Protein AF-A0A454CU66-F1 (afdb_monomer_lite)

Secondary structure (DSSP, 8-state):
--SSSHHHHTTSHHHHHHHHHHHHTT-GGGTTHHHHHHHHHHHHHHHHHHHHHHHHHHHHHHHHHHHHHHH-

Radius of gyration: 17.83 Å; chains: 1; bounding box: 34×31×47 Å

pLDDT: mean 90.19, std 9.22, range [52.69, 98.19]

InterPro domains:
  IPR007431 Acyl carrier protein phosphodiesterase [PF04336] (1-57)

Sequence (72 aa):
MWSGGWLQSYQYLENIEFALHRMSQRTPRMADLTTTFEVLDNEYEQLEGKFAALYRDVLSQSAEYHQQLINS

Organism: Vibrio harveyi (NCBI:txid669)

Foldseek 3Di:
DPPPCLVVLVVDLVSLLVVLVVQLVPDVVSVCSNVVSVVCVVCVVVVVVCCVVVVVVVVVVVVVVVVVVVVD

Structure (mmCIF, N/CA/C/O backbone):
data_AF-A0A454CU66-F1
#
_entry.id   AF-A0A454CU66-F1
#
loop_
_atom_site.group_PDB
_atom_site.id
_atom_site.type_symbol
_atom_site.label_atom_id
_atom_site.label_alt_id
_atom_site.label_comp_id
_atom_site.label_asym_id
_atom_site.label_entity_id
_atom_site.label_seq_id
_atom_site.pdbx_PDB_ins_code
_atom_site.Cartn_x
_atom_site.Cartn_y
_atom_site.Cartn_z
_atom_site.occupancy
_atom_site.B_iso_or_equiv
_atom_site.auth_seq_id
_atom_site.auth_comp_id
_atom_site.auth_asym_id
_atom_site.auth_atom_id
_atom_site.pdbx_PDB_model_num
ATOM 1 N N . MET A 1 1 ? 6.595 20.666 -8.342 1.00 52.69 1 MET A N 1
ATOM 2 C CA . MET A 1 1 ? 6.430 19.256 -8.780 1.00 52.69 1 MET A CA 1
ATOM 3 C C . MET A 1 1 ? 5.427 18.469 -7.925 1.00 52.69 1 MET A C 1
ATOM 5 O O . MET A 1 1 ? 4.980 17.436 -8.3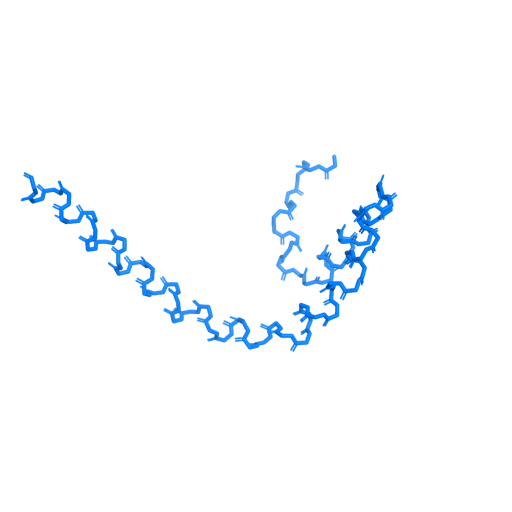90 1.00 52.69 1 MET A O 1
ATOM 9 N N . TRP A 1 2 ? 5.040 18.961 -6.734 1.00 60.78 2 TRP A N 1
ATOM 10 C CA . TRP A 1 2 ? 4.075 18.318 -5.815 1.00 60.78 2 TRP A CA 1
ATOM 11 C C . TRP A 1 2 ? 2.955 19.280 -5.379 1.00 60.78 2 TRP A C 1
ATOM 13 O O . TRP A 1 2 ? 2.427 19.203 -4.275 1.00 60.78 2 TRP A O 1
ATOM 23 N N . SER A 1 3 ? 2.626 20.243 -6.234 1.00 57.34 3 SER A N 1
ATOM 24 C CA . SER A 1 3 ? 1.566 21.225 -6.016 1.00 57.34 3 SER A CA 1
ATOM 25 C C . SER A 1 3 ? 0.431 20.899 -6.984 1.00 57.34 3 SER A C 1
ATOM 27 O O . SER A 1 3 ? 0.540 21.209 -8.168 1.00 57.34 3 SER A O 1
ATOM 29 N N . GLY A 1 4 ? -0.607 20.227 -6.480 1.00 65.25 4 GLY A N 1
ATOM 30 C CA . GLY A 1 4 ? -1.800 19.850 -7.242 1.00 65.25 4 GLY A CA 1
ATOM 31 C C . GLY A 1 4 ? -2.014 18.340 -7.312 1.00 65.25 4 GLY A C 1
ATOM 32 O O . GLY A 1 4 ? -1.436 17.670 -8.157 1.00 65.25 4 GLY A O 1
ATOM 33 N N . GLY A 1 5 ? -2.852 17.807 -6.422 1.00 74.62 5 GLY A N 1
ATOM 34 C CA . GLY A 1 5 ? -3.493 16.506 -6.632 1.00 74.62 5 GLY A CA 1
ATOM 35 C C . GLY A 1 5 ? -2.585 15.272 -6.678 1.00 74.62 5 GLY A C 1
ATOM 36 O O . GLY A 1 5 ? -3.020 14.238 -7.171 1.00 74.62 5 GLY A O 1
ATOM 37 N N . TRP A 1 6 ? -1.328 15.353 -6.226 1.00 78.62 6 TRP A N 1
ATOM 38 C CA . TRP A 1 6 ? -0.365 14.254 -6.394 1.00 78.62 6 TRP A CA 1
ATOM 39 C C . TRP A 1 6 ? -0.858 12.951 -5.752 1.00 78.62 6 TRP A C 1
ATOM 41 O O . TRP A 1 6 ? -0.706 11.884 -6.337 1.00 78.62 6 TRP A O 1
ATOM 51 N N . LEU A 1 7 ? -1.518 13.041 -4.594 1.00 81.56 7 LEU A N 1
ATOM 52 C CA . LEU A 1 7 ? -2.085 11.876 -3.924 1.00 81.56 7 LEU A CA 1
ATOM 53 C C . LEU A 1 7 ? -3.266 11.298 -4.714 1.00 81.56 7 LEU A C 1
ATOM 55 O O . LEU A 1 7 ? -3.351 10.093 -4.898 1.00 81.56 7 LEU A O 1
ATOM 59 N N . GLN A 1 8 ? -4.136 12.161 -5.238 1.00 87.00 8 GLN A N 1
ATOM 60 C CA . GLN A 1 8 ? -5.263 11.771 -6.084 1.00 87.00 8 GLN A CA 1
ATOM 61 C C . GLN A 1 8 ? -4.790 11.131 -7.388 1.00 87.00 8 GLN A C 1
ATOM 63 O O . GLN A 1 8 ? -5.443 10.230 -7.892 1.00 87.00 8 GLN A O 1
ATOM 68 N N . SER A 1 9 ? -3.647 11.557 -7.931 1.00 86.62 9 SER A N 1
ATOM 69 C CA . SER A 1 9 ? -3.092 10.959 -9.146 1.00 86.62 9 SER A CA 1
ATOM 70 C C . SER A 1 9 ? -2.755 9.476 -8.956 1.00 86.62 9 SER A C 1
ATOM 72 O O . SER A 1 9 ? -2.945 8.695 -9.883 1.00 86.62 9 SER A O 1
ATOM 74 N N . TYR A 1 10 ? -2.379 9.059 -7.743 1.00 87.31 10 TYR A N 1
ATOM 75 C CA . TYR A 1 10 ? -2.122 7.655 -7.410 1.00 87.31 10 TYR A CA 1
ATOM 76 C C . TYR A 1 10 ? -3.379 6.789 -7.279 1.00 87.31 10 TYR A C 1
ATOM 78 O O . TYR A 1 10 ? -3.252 5.598 -7.022 1.00 87.31 10 TYR A O 1
ATOM 86 N N . GLN A 1 11 ? -4.580 7.340 -7.504 1.00 86.75 11 GLN A N 1
ATOM 87 C CA . GLN A 1 11 ? -5.760 6.503 -7.749 1.00 86.75 11 GLN A CA 1
ATOM 88 C C . GLN A 1 11 ? -5.610 5.660 -9.028 1.00 86.75 11 GLN A C 1
ATOM 90 O O . GLN A 1 11 ? -6.282 4.647 -9.169 1.00 86.75 11 GLN A O 1
ATOM 95 N N . TYR A 1 12 ? -4.747 6.092 -9.954 1.00 89.94 12 TYR A N 1
ATOM 96 C CA . TYR A 1 12 ? -4.398 5.359 -11.166 1.00 89.94 12 TYR A CA 1
ATOM 97 C C . TYR A 1 12 ? -3.029 4.710 -10.972 1.00 89.94 12 TYR A C 1
ATOM 99 O O . TYR A 1 12 ? -2.043 5.407 -10.700 1.00 89.94 12 TYR A O 1
ATOM 107 N N . LEU A 1 13 ? -2.976 3.385 -11.090 1.00 88.31 13 LEU A N 1
ATOM 108 C CA . LEU A 1 13 ? -1.787 2.585 -10.802 1.00 88.31 13 LEU A CA 1
ATOM 109 C C . LEU A 1 13 ? -0.623 2.942 -11.743 1.00 88.31 13 LEU A C 1
ATOM 111 O O . LEU A 1 13 ? 0.524 3.022 -11.311 1.00 88.31 13 LEU A O 1
ATOM 115 N N . GLU A 1 14 ? -0.913 3.326 -12.983 1.00 90.00 14 GLU A N 1
ATOM 116 C CA . GLU A 1 14 ? 0.063 3.775 -13.982 1.00 90.00 14 GLU A CA 1
ATOM 117 C C . GLU A 1 14 ? 0.833 5.025 -13.516 1.00 90.00 14 GLU A C 1
ATOM 119 O O . GLU A 1 14 ? 2.019 5.200 -13.797 1.00 90.00 14 GLU A O 1
ATOM 124 N N . ASN A 1 15 ? 0.204 5.902 -12.724 1.00 91.62 15 ASN A N 1
ATOM 125 C CA . ASN A 1 15 ? 0.899 7.064 -12.162 1.00 91.62 15 ASN A CA 1
ATOM 126 C C . ASN A 1 15 ? 1.954 6.668 -11.118 1.00 91.62 15 ASN A C 1
ATOM 128 O O . ASN A 1 15 ? 2.917 7.417 -10.910 1.00 91.62 15 ASN A O 1
ATOM 132 N N . ILE A 1 16 ? 1.806 5.497 -10.491 1.00 90.75 16 ILE A N 1
ATOM 133 C CA . ILE A 1 16 ? 2.813 4.915 -9.599 1.00 90.75 16 ILE A CA 1
ATOM 134 C C . ILE A 1 16 ? 4.005 4.413 -10.424 1.00 90.75 16 ILE A C 1
ATOM 136 O O . ILE A 1 16 ? 5.142 4.716 -10.060 1.00 90.75 16 ILE A O 1
ATOM 140 N N . GLU A 1 17 ? 3.778 3.775 -11.577 1.00 92.44 17 GLU A N 1
ATOM 141 C CA . GLU A 1 17 ? 4.839 3.383 -12.524 1.00 92.44 17 GLU A CA 1
ATOM 142 C C . GLU A 1 17 ? 5.696 4.590 -12.942 1.00 92.44 17 GLU A C 1
ATOM 144 O O . GLU A 1 17 ? 6.923 4.598 -12.793 1.00 92.44 17 GLU A O 1
ATOM 149 N N . PHE A 1 18 ? 5.049 5.680 -13.371 1.00 91.06 18 PHE A N 1
ATOM 150 C CA . PHE A 1 18 ? 5.738 6.916 -13.756 1.00 91.06 18 PHE A CA 1
ATOM 151 C C . PHE A 1 18 ? 6.527 7.553 -12.605 1.00 91.06 18 PHE A C 1
ATOM 153 O O . PHE A 1 18 ? 7.546 8.225 -12.828 1.00 91.06 18 PHE A O 1
ATOM 160 N N . ALA A 1 19 ? 6.050 7.420 -11.367 1.00 91.06 19 ALA A N 1
ATOM 161 C CA . ALA A 1 19 ? 6.770 7.900 -10.195 1.00 91.06 19 ALA A CA 1
ATOM 162 C C . ALA A 1 19 ? 8.002 7.030 -9.913 1.00 91.06 19 ALA A C 1
ATOM 164 O O . ALA A 1 19 ? 9.097 7.579 -9.762 1.00 91.06 19 ALA A O 1
ATOM 165 N N . LEU A 1 20 ? 7.848 5.704 -9.927 1.00 92.50 20 LEU A N 1
ATOM 166 C CA . LEU A 1 20 ? 8.923 4.737 -9.702 1.00 92.50 20 LEU A CA 1
ATOM 167 C C . LEU A 1 20 ? 10.035 4.865 -10.750 1.00 92.50 20 LEU A C 1
ATOM 169 O O . LEU A 1 20 ? 11.204 4.980 -10.378 1.00 92.50 20 LEU A O 1
ATOM 173 N N . HIS A 1 21 ? 9.693 4.981 -12.037 1.00 91.94 21 HIS A N 1
ATOM 174 C CA . HIS A 1 21 ? 10.674 5.220 -13.101 1.00 91.94 21 HIS A CA 1
ATOM 175 C C . HIS A 1 21 ? 11.434 6.538 -12.939 1.00 91.94 21 HIS A C 1
ATOM 177 O O . HIS A 1 21 ? 12.644 6.594 -13.139 1.00 91.94 21 HIS A O 1
ATOM 183 N N . ARG A 1 22 ? 10.761 7.629 -12.557 1.00 90.81 22 ARG A N 1
ATOM 184 C CA . ARG A 1 22 ? 11.464 8.901 -12.316 1.00 90.81 22 ARG A CA 1
ATOM 185 C C . ARG A 1 22 ? 12.335 8.846 -11.071 1.00 90.81 22 ARG A C 1
ATOM 187 O O . ARG A 1 22 ? 13.363 9.513 -11.019 1.00 90.81 22 ARG A O 1
ATOM 194 N N . MET A 1 23 ? 11.912 8.104 -10.052 1.00 92.12 23 MET A N 1
ATOM 195 C CA . MET A 1 23 ? 12.669 7.914 -8.820 1.00 92.12 23 MET A CA 1
ATOM 196 C C . MET A 1 23 ? 13.920 7.066 -9.053 1.00 92.12 23 MET A C 1
ATOM 198 O O . MET A 1 23 ? 14.974 7.412 -8.520 1.00 92.12 23 MET A O 1
ATOM 202 N N . SER A 1 24 ? 13.838 6.032 -9.891 1.00 94.19 24 SER A N 1
ATOM 203 C CA . SER A 1 24 ? 14.979 5.168 -10.201 1.00 94.19 24 SER A CA 1
ATOM 204 C C . SER A 1 24 ? 16.120 5.905 -10.899 1.00 94.19 24 SER A C 1
ATOM 206 O O . SER A 1 24 ? 17.289 5.631 -10.646 1.00 94.19 24 SER A O 1
ATOM 208 N N . GLN A 1 25 ? 15.793 6.922 -11.699 1.00 93.31 25 GLN A N 1
ATOM 209 C CA . GLN A 1 25 ? 16.772 7.755 -12.400 1.00 93.31 25 GLN A CA 1
ATOM 210 C C . GLN A 1 25 ? 17.506 8.754 -11.489 1.00 93.31 25 GLN A C 1
ATOM 212 O O . GLN A 1 25 ? 18.489 9.358 -11.915 1.00 93.31 25 GLN A O 1
ATOM 217 N N . ARG A 1 26 ? 17.054 8.966 -10.242 1.00 92.44 26 ARG A N 1
ATOM 218 C CA . ARG A 1 26 ? 17.649 9.980 -9.350 1.00 92.44 26 ARG A CA 1
ATOM 219 C C . ARG A 1 26 ? 18.988 9.554 -8.766 1.00 92.44 26 ARG A C 1
ATOM 221 O O . ARG A 1 26 ? 19.857 10.400 -8.585 1.00 92.44 26 ARG A O 1
ATOM 228 N N . THR A 1 27 ? 19.142 8.277 -8.4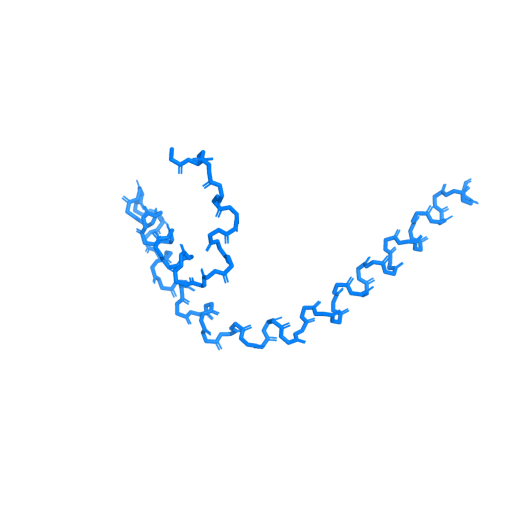19 1.00 93.31 27 THR A N 1
ATOM 229 C CA . THR A 1 27 ? 20.397 7.736 -7.878 1.00 93.31 27 THR A CA 1
ATOM 230 C C . THR A 1 27 ? 20.568 6.273 -8.288 1.00 93.31 27 THR A C 1
ATOM 232 O O . THR A 1 27 ? 19.568 5.560 -8.349 1.00 93.31 27 THR A O 1
ATOM 235 N N . PRO A 1 28 ? 21.808 5.774 -8.466 1.00 87.62 28 PRO A N 1
ATOM 236 C CA . PRO A 1 28 ? 22.052 4.366 -8.800 1.00 87.62 28 PRO A CA 1
ATOM 237 C C . PRO A 1 28 ? 21.448 3.376 -7.796 1.00 87.62 28 PRO A C 1
ATOM 239 O O . PRO A 1 28 ? 20.997 2.304 -8.176 1.00 87.62 28 PRO A O 1
ATOM 242 N N . ARG A 1 29 ? 21.376 3.755 -6.512 1.00 93.12 29 ARG A N 1
ATOM 243 C CA . ARG A 1 29 ? 20.760 2.942 -5.450 1.00 93.12 29 ARG A CA 1
ATOM 244 C C . ARG A 1 29 ? 19.265 2.685 -5.680 1.00 93.12 29 ARG A C 1
ATOM 246 O O . ARG A 1 29 ? 18.727 1.735 -5.130 1.00 93.12 29 ARG A O 1
ATOM 253 N N . MET A 1 30 ? 18.586 3.548 -6.430 1.00 92.25 30 MET A N 1
ATOM 254 C CA . MET A 1 30 ? 17.144 3.463 -6.664 1.00 92.25 30 MET A CA 1
ATOM 255 C C . MET A 1 30 ? 16.794 2.755 -7.978 1.00 92.25 30 MET A C 1
ATOM 257 O O . MET A 1 30 ? 15.613 2.687 -8.308 1.00 92.25 30 MET A O 1
ATOM 261 N N . ALA A 1 31 ? 17.781 2.234 -8.717 1.00 89.44 31 ALA A N 1
ATOM 262 C CA . ALA A 1 31 ? 17.578 1.605 -10.023 1.00 89.44 31 ALA A CA 1
ATOM 263 C C . A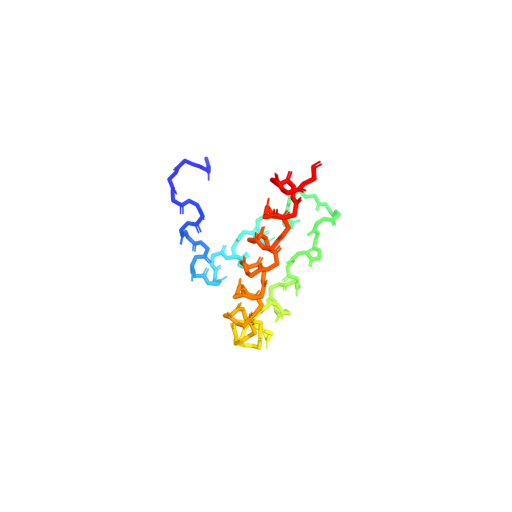LA A 1 31 ? 16.473 0.532 -10.001 1.00 89.44 31 ALA A C 1
ATOM 265 O O . ALA A 1 31 ? 15.593 0.548 -10.858 1.00 89.44 31 ALA A O 1
ATOM 266 N N . ASP A 1 32 ? 16.444 -0.300 -8.958 1.00 91.25 32 ASP A N 1
ATOM 267 C CA . ASP A 1 32 ? 15.506 -1.423 -8.819 1.00 91.25 32 ASP A CA 1
ATOM 268 C C . ASP A 1 32 ? 14.038 -1.001 -8.622 1.00 91.25 32 ASP A C 1
ATOM 270 O O . ASP A 1 32 ? 13.130 -1.827 -8.687 1.00 91.25 32 ASP A O 1
ATOM 274 N N . LEU A 1 33 ? 13.745 0.291 -8.434 1.00 90.88 33 LEU A N 1
ATOM 275 C CA . LEU A 1 33 ? 12.354 0.751 -8.387 1.00 90.88 33 LEU A CA 1
ATOM 276 C C . LEU A 1 33 ? 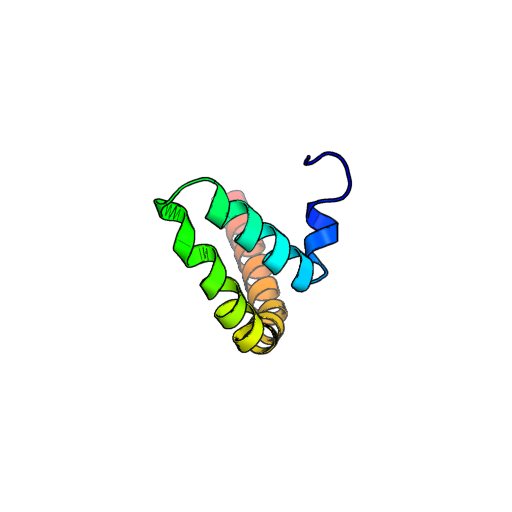11.615 0.520 -9.711 1.00 90.88 33 LEU A C 1
ATOM 278 O O . LEU A 1 33 ? 10.391 0.427 -9.700 1.00 90.88 33 LEU A O 1
ATOM 282 N N . THR A 1 34 ? 12.322 0.378 -10.839 1.00 85.69 34 THR A N 1
ATOM 283 C CA . THR A 1 34 ? 11.676 0.071 -12.125 1.00 85.69 34 THR A CA 1
ATOM 284 C C . THR A 1 34 ? 11.078 -1.330 -12.184 1.00 85.69 34 THR A C 1
ATOM 286 O O . THR A 1 34 ? 10.141 -1.534 -12.940 1.00 85.69 34 THR A O 1
ATOM 289 N N . THR A 1 35 ? 11.585 -2.288 -11.404 1.00 89.00 35 THR A N 1
ATOM 290 C CA . THR A 1 35 ? 11.036 -3.658 -11.350 1.00 89.00 35 THR A CA 1
ATOM 291 C C . THR A 1 35 ? 9.957 -3.806 -10.281 1.00 89.00 35 THR A C 1
ATOM 293 O O . THR A 1 35 ? 9.179 -4.752 -10.295 1.00 89.00 35 THR A O 1
ATOM 296 N N . THR A 1 36 ? 9.868 -2.844 -9.358 1.00 89.44 36 THR A N 1
ATOM 297 C CA . THR A 1 36 ? 8.868 -2.851 -8.283 1.00 89.44 36 THR A CA 1
ATOM 298 C C . THR A 1 36 ? 7.447 -2.707 -8.829 1.00 89.44 36 THR A C 1
ATOM 300 O O . THR A 1 36 ? 6.520 -3.270 -8.251 1.00 89.44 36 THR A O 1
ATOM 303 N N . PHE A 1 37 ? 7.265 -1.980 -9.937 1.00 90.75 37 PHE A N 1
ATOM 304 C CA . PHE A 1 37 ? 5.939 -1.774 -10.515 1.00 90.75 37 PHE A CA 1
ATOM 305 C C . PHE A 1 37 ? 5.281 -3.087 -10.950 1.00 90.75 37 PHE A C 1
ATOM 307 O O . PHE A 1 37 ? 4.132 -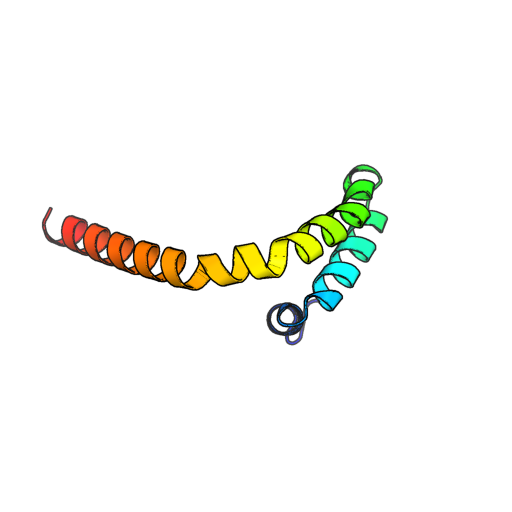3.320 -10.603 1.00 90.75 37 PHE A O 1
ATOM 314 N N . GLU A 1 38 ? 6.026 -3.975 -11.610 1.00 91.25 38 GLU A N 1
ATOM 315 C CA . GLU A 1 38 ? 5.516 -5.272 -12.074 1.00 91.25 38 GLU A CA 1
ATOM 316 C C . GLU A 1 38 ? 4.979 -6.128 -10.917 1.00 91.25 38 GLU A C 1
ATOM 318 O O . GLU A 1 38 ? 3.936 -6.764 -11.031 1.00 91.25 38 GLU A O 1
ATOM 323 N N . VAL A 1 39 ? 5.655 -6.115 -9.766 1.00 92.56 39 VAL A N 1
ATOM 324 C CA . VAL A 1 39 ? 5.179 -6.826 -8.571 1.00 92.56 39 VAL A CA 1
ATOM 325 C C . VAL A 1 39 ? 3.903 -6.187 -8.025 1.00 92.56 39 VAL A C 1
ATOM 327 O O . VAL A 1 39 ? 2.979 -6.897 -7.640 1.00 92.56 39 VAL A O 1
ATOM 330 N N . LEU A 1 40 ? 3.844 -4.853 -7.984 1.00 91.00 40 LEU A N 1
ATOM 331 C CA . LEU A 1 40 ? 2.659 -4.139 -7.513 1.00 91.00 40 LEU A CA 1
ATOM 332 C C . LEU A 1 40 ? 1.450 -4.398 -8.408 1.00 91.00 40 LEU A C 1
ATOM 334 O O . LEU A 1 40 ? 0.375 -4.620 -7.869 1.00 91.00 40 LEU A O 1
ATOM 338 N N . ASP A 1 41 ? 1.632 -4.392 -9.727 1.00 92.50 41 ASP A N 1
ATOM 339 C CA . ASP A 1 41 ? 0.579 -4.645 -10.712 1.00 92.50 41 ASP A CA 1
ATOM 340 C C . ASP A 1 41 ? 0.025 -6.071 -10.589 1.00 92.50 41 ASP A C 1
ATOM 342 O O . ASP A 1 41 ? -1.176 -6.262 -10.402 1.00 92.50 41 ASP A O 1
ATOM 346 N N . ASN A 1 42 ? 0.913 -7.070 -10.542 1.00 95.06 42 ASN A N 1
ATOM 347 C CA . ASN A 1 42 ? 0.529 -8.479 -10.405 1.00 95.06 42 ASN A CA 1
ATOM 348 C C . ASN A 1 42 ? -0.223 -8.787 -9.099 1.00 95.06 42 ASN A C 1
ATOM 350 O O . ASN A 1 42 ? -1.093 -9.656 -9.072 1.00 95.06 42 ASN A O 1
ATOM 354 N N . GLU A 1 43 ? 0.115 -8.099 -8.008 1.00 94.81 43 GLU A N 1
ATOM 355 C CA . GLU A 1 43 ? -0.479 -8.347 -6.691 1.00 94.81 43 GLU A CA 1
ATOM 356 C C . GLU A 1 43 ? -1.618 -7.371 -6.349 1.00 94.81 43 GLU A C 1
ATOM 358 O O . GLU A 1 43 ? -2.260 -7.526 -5.304 1.00 94.81 43 GLU A O 1
ATOM 363 N N . TYR A 1 44 ? -1.894 -6.370 -7.197 1.00 91.75 44 TYR A N 1
ATOM 364 C CA . TYR A 1 44 ? -2.793 -5.263 -6.862 1.00 91.75 44 TYR A CA 1
ATOM 365 C C . TYR A 1 44 ? -4.197 -5.745 -6.499 1.00 91.75 44 TYR A C 1
ATOM 367 O O . TYR A 1 44 ? -4.688 -5.410 -5.423 1.00 91.75 44 TYR A O 1
ATOM 375 N N . GLU A 1 45 ? -4.815 -6.584 -7.335 1.00 93.38 45 GLU A N 1
ATOM 376 C CA . GLU A 1 45 ? -6.162 -7.119 -7.080 1.00 93.38 45 GLU A CA 1
ATOM 377 C C . GLU A 1 45 ? -6.228 -7.897 -5.757 1.00 93.38 45 GLU A C 1
ATOM 379 O O . GLU A 1 45 ? -7.191 -7.796 -4.994 1.00 93.38 45 GLU A O 1
ATOM 384 N N . GLN A 1 46 ? -5.175 -8.657 -5.438 1.00 95.31 46 GLN A N 1
ATOM 385 C CA . GLN A 1 46 ? -5.119 -9.427 -4.200 1.00 95.31 46 GLN A CA 1
ATOM 386 C C . GLN A 1 46 ? -5.004 -8.513 -2.971 1.00 95.31 46 GLN A C 1
ATOM 388 O O . GLN A 1 46 ? -5.623 -8.774 -1.934 1.00 95.31 46 GLN A O 1
ATOM 393 N N . LEU A 1 47 ? -4.193 -7.459 -3.065 1.00 92.19 47 LEU A N 1
ATOM 394 C CA . LEU A 1 47 ? -4.006 -6.476 -2.000 1.00 92.19 47 LEU A CA 1
ATOM 395 C C . LEU A 1 47 ? -5.265 -5.627 -1.799 1.00 92.19 47 LEU A C 1
ATOM 397 O O . LEU A 1 47 ? -5.700 -5.435 -0.661 1.00 92.19 47 LEU A O 1
ATOM 401 N N . GLU A 1 48 ? -5.877 -5.174 -2.891 1.00 92.88 48 GLU A N 1
ATOM 402 C CA . GLU A 1 48 ? -7.116 -4.399 -2.889 1.00 92.88 48 GLU A CA 1
ATOM 403 C C . GLU A 1 48 ? -8.264 -5.204 -2.264 1.00 92.88 48 GLU A C 1
ATOM 405 O O . GLU A 1 48 ? -8.919 -4.728 -1.332 1.00 92.88 48 GLU A O 1
ATOM 410 N N . GLY A 1 49 ? -8.424 -6.475 -2.648 1.00 96.00 49 GLY A N 1
ATOM 411 C CA . GLY A 1 49 ? -9.439 -7.364 -2.076 1.00 96.00 49 GLY A CA 1
ATOM 412 C C . GLY A 1 49 ? -9.292 -7.599 -0.565 1.00 96.00 49 GLY A C 1
ATOM 413 O O . GLY A 1 49 ? -10.282 -7.829 0.134 1.00 96.00 49 GLY A O 1
ATOM 414 N N . LYS A 1 50 ? -8.072 -7.499 -0.022 1.00 96.31 50 LYS A N 1
ATOM 415 C CA . LYS A 1 50 ? -7.801 -7.614 1.425 1.00 96.31 50 LYS A CA 1
ATOM 416 C C . LYS A 1 50 ? -8.012 -6.300 2.179 1.00 96.31 50 LYS A C 1
ATOM 418 O O . LYS A 1 50 ? -8.232 -6.326 3.393 1.00 96.31 50 LYS A O 1
ATOM 423 N N . PHE A 1 51 ? -7.954 -5.162 1.488 1.00 95.06 51 PHE A N 1
ATOM 424 C CA . PHE A 1 51 ? -7.925 -3.843 2.115 1.00 95.06 51 PHE A CA 1
ATOM 425 C C . PHE A 1 51 ? -9.174 -3.560 2.953 1.00 95.06 51 PHE A C 1
ATOM 427 O O . PHE A 1 51 ? -9.056 -3.115 4.091 1.00 95.06 51 PHE A O 1
ATOM 434 N N . ALA A 1 52 ? -10.371 -3.856 2.439 1.00 95.00 52 ALA A N 1
ATOM 435 C CA . ALA A 1 52 ? -11.619 -3.539 3.137 1.00 95.00 52 ALA A CA 1
ATOM 436 C C . ALA A 1 52 ? -11.764 -4.274 4.484 1.00 95.00 52 ALA A C 1
ATOM 438 O O . ALA A 1 52 ? -12.258 -3.696 5.456 1.00 95.00 52 ALA A O 1
ATOM 439 N N . ALA A 1 53 ? -11.331 -5.538 4.547 1.00 97.25 53 ALA A N 1
ATOM 440 C CA . ALA A 1 53 ? -11.336 -6.322 5.780 1.00 97.25 53 ALA A CA 1
ATOM 441 C C . ALA A 1 53 ? -10.302 -5.776 6.773 1.00 97.25 53 ALA A C 1
ATOM 443 O O . ALA A 1 53 ? -10.660 -5.409 7.889 1.00 97.25 53 ALA A O 1
ATOM 444 N N . LEU A 1 54 ? -9.054 -5.606 6.321 1.00 97.69 54 LEU A N 1
ATOM 445 C CA . LEU A 1 54 ? -7.978 -5.059 7.146 1.00 97.69 54 LEU A CA 1
ATOM 446 C C . LEU A 1 54 ? -8.331 -3.675 7.708 1.00 97.69 54 LEU A C 1
ATOM 448 O O . LEU A 1 54 ? -8.119 -3.408 8.887 1.00 97.69 54 LEU A O 1
ATOM 452 N N . TYR A 1 55 ? -8.881 -2.790 6.878 1.00 97.00 55 TYR A N 1
ATOM 453 C CA . TYR A 1 55 ? -9.237 -1.435 7.288 1.00 97.00 55 TYR A CA 1
ATOM 454 C C . TYR A 1 55 ? -10.314 -1.430 8.377 1.00 97.00 55 TYR A C 1
ATOM 456 O O . TYR A 1 55 ? -10.213 -0.675 9.344 1.00 97.00 55 TYR A O 1
ATOM 464 N N . ARG A 1 56 ? -11.316 -2.310 8.267 1.00 97.81 56 ARG A N 1
ATOM 465 C CA . ARG A 1 56 ? -12.339 -2.486 9.305 1.00 97.81 56 ARG A CA 1
ATOM 466 C C . ARG A 1 56 ? -11.719 -2.927 10.629 1.00 97.81 56 ARG A C 1
ATOM 468 O O . ARG A 1 56 ? -12.047 -2.346 11.662 1.00 97.81 56 ARG A O 1
ATOM 475 N N . ASP A 1 57 ? -10.821 -3.905 10.588 1.00 98.19 57 ASP A N 1
ATOM 476 C CA . ASP A 1 57 ? -10.157 -4.420 11.786 1.00 98.19 57 ASP A CA 1
ATOM 477 C C . ASP A 1 57 ? -9.308 -3.329 12.450 1.00 98.19 57 ASP A C 1
ATOM 479 O O . ASP A 1 57 ? -9.393 -3.121 13.659 1.00 98.19 57 ASP A O 1
ATOM 483 N N . VAL A 1 58 ? -8.563 -2.550 11.658 1.00 98.06 58 VAL A N 1
ATOM 484 C CA . VAL A 1 58 ? -7.784 -1.402 12.152 1.00 98.06 58 VAL A CA 1
ATOM 485 C C . VAL A 1 58 ? -8.677 -0.377 12.850 1.00 98.06 58 VAL A C 1
ATOM 487 O O . VAL A 1 58 ? -8.314 0.111 13.923 1.00 98.06 58 VAL A O 1
ATOM 490 N N . LEU A 1 59 ? -9.844 -0.055 12.282 1.00 98.12 59 LEU A N 1
ATOM 491 C CA . LEU A 1 59 ? -10.790 0.873 12.905 1.00 98.12 59 LEU A CA 1
ATOM 492 C C . LEU A 1 59 ? -11.341 0.323 14.226 1.00 98.12 59 LEU A C 1
ATOM 494 O O . LEU A 1 59 ? -11.398 1.067 15.205 1.00 98.12 59 LEU A O 1
ATOM 498 N N . SER A 1 60 ? -11.694 -0.966 14.269 1.00 98.19 60 SER A N 1
ATOM 499 C CA . SER A 1 60 ? -12.166 -1.632 15.490 1.00 98.19 60 SER A CA 1
ATOM 500 C C . SER A 1 60 ? -11.112 -1.569 16.592 1.00 98.19 60 SER A C 1
ATOM 502 O O . SER A 1 60 ? -11.379 -1.041 17.670 1.00 98.19 60 SER A O 1
ATOM 504 N N . GLN A 1 61 ? -9.880 -1.992 16.295 1.00 98.06 61 GLN A N 1
ATOM 505 C CA . GLN A 1 61 ? -8.803 -2.014 17.287 1.00 98.06 61 GLN A CA 1
ATOM 506 C C . GLN A 1 61 ? -8.402 -0.614 17.740 1.00 98.06 61 GLN A C 1
ATOM 508 O O . GLN A 1 61 ? -8.085 -0.413 18.910 1.00 98.06 61 GLN A O 1
ATOM 513 N N . SER A 1 62 ? -8.453 0.372 16.844 1.00 97.88 62 SER A N 1
ATOM 514 C CA . SER A 1 62 ? -8.195 1.768 17.208 1.00 97.88 62 SER A CA 1
ATOM 515 C C . SER A 1 62 ? -9.256 2.303 18.171 1.00 97.88 62 SER A C 1
ATOM 517 O O . SER A 1 62 ? -8.917 2.992 19.135 1.00 97.88 62 SER A O 1
ATOM 519 N N . ALA A 1 63 ? -10.529 1.969 17.942 1.00 97.50 63 ALA A N 1
ATOM 520 C CA . ALA A 1 63 ? -11.623 2.357 18.826 1.00 97.50 63 ALA A CA 1
ATOM 521 C C . ALA A 1 63 ? -11.524 1.664 20.194 1.00 97.50 63 ALA A C 1
ATOM 523 O O . ALA A 1 63 ? -11.641 2.328 21.224 1.00 97.50 63 ALA A O 1
ATOM 524 N N . GLU A 1 64 ? -11.244 0.358 20.218 1.00 97.56 64 GLU A N 1
ATOM 525 C CA . GLU A 1 64 ? -11.026 -0.402 21.454 1.00 97.56 64 GLU A CA 1
ATOM 526 C C . GLU A 1 64 ? -9.856 0.159 22.265 1.00 97.56 64 GLU A C 1
ATOM 528 O O . GLU A 1 64 ? -9.994 0.413 23.462 1.00 97.56 64 GLU A O 1
ATOM 533 N N . TYR A 1 65 ? -8.722 0.412 21.609 1.00 97.50 65 TYR A N 1
ATOM 534 C CA . TYR A 1 65 ? -7.546 0.996 22.245 1.00 97.50 65 TYR A CA 1
ATOM 535 C C . TYR A 1 65 ? -7.848 2.378 22.835 1.00 97.50 65 TYR A C 1
ATOM 537 O O . TYR A 1 65 ? -7.488 2.667 23.976 1.00 97.50 65 TYR A O 1
ATOM 545 N N . HIS A 1 66 ? -8.564 3.228 22.096 1.00 97.12 66 HIS A N 1
ATOM 546 C CA . HIS A 1 66 ? -8.971 4.535 22.601 1.00 97.12 66 HIS A CA 1
ATOM 547 C C . HIS A 1 66 ? -9.882 4.423 23.832 1.00 97.12 66 HIS A C 1
ATOM 549 O O . HIS A 1 66 ? -9.697 5.153 24.805 1.00 97.12 66 HIS A O 1
ATOM 555 N N . GLN A 1 67 ? -10.822 3.476 23.829 1.00 96.06 67 GLN A N 1
ATOM 556 C CA . GLN A 1 67 ? -11.705 3.240 24.968 1.00 96.06 67 GLN A CA 1
ATOM 557 C C . GLN A 1 67 ? -10.943 2.736 26.203 1.00 96.06 67 GLN A C 1
ATOM 559 O O . GLN A 1 67 ? -11.272 3.126 27.324 1.00 96.06 67 GLN A O 1
ATOM 564 N N . GLN A 1 68 ? -9.916 1.904 26.012 1.00 95.62 68 GLN A N 1
ATOM 565 C CA . GLN A 1 68 ? -9.040 1.449 27.094 1.00 95.62 68 GLN A CA 1
ATOM 566 C C . GLN A 1 68 ? -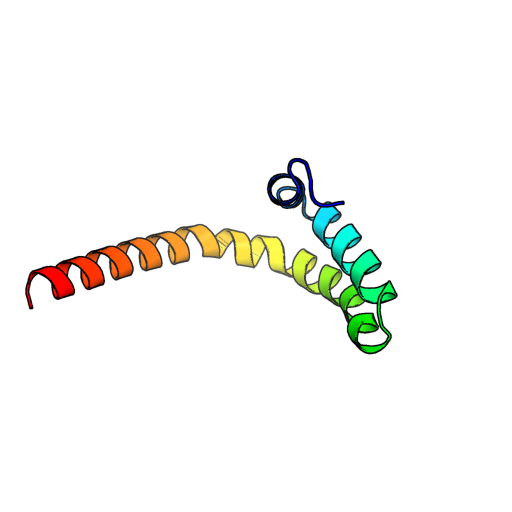8.283 2.616 27.739 1.00 95.62 68 GLN A C 1
ATOM 568 O O . GLN A 1 68 ? -8.225 2.671 28.961 1.00 95.62 68 GLN A O 1
ATOM 573 N N . LEU A 1 69 ? -7.780 3.568 26.942 1.00 95.44 69 LEU A N 1
ATOM 574 C CA . LEU A 1 69 ? -7.100 4.769 27.451 1.00 95.44 69 LEU A CA 1
ATOM 575 C C . LEU A 1 69 ? -8.017 5.696 28.261 1.00 95.44 69 LEU A C 1
ATOM 577 O O . LEU A 1 69 ? -7.549 6.386 29.158 1.00 95.44 69 LEU A O 1
ATOM 581 N N . ILE A 1 70 ? -9.309 5.758 27.929 1.00 94.38 70 ILE A N 1
ATOM 582 C CA . ILE A 1 70 ? -10.285 6.555 28.691 1.00 94.38 70 ILE A CA 1
ATOM 583 C C . ILE A 1 70 ? -10.625 5.881 30.027 1.00 94.38 70 ILE A C 1
ATOM 585 O O . ILE A 1 70 ? -10.919 6.562 31.006 1.00 94.38 70 ILE A O 1
ATOM 589 N N . ASN A 1 71 ? -10.617 4.547 30.058 1.00 85.44 71 ASN A N 1
ATOM 590 C CA . ASN A 1 71 ? -11.033 3.751 31.213 1.00 85.44 71 ASN A CA 1
ATOM 591 C C . ASN A 1 71 ? -9.881 3.404 32.179 1.00 85.44 71 ASN A C 1
ATOM 593 O O . ASN A 1 71 ? -10.131 2.737 33.185 1.00 85.44 71 ASN A O 1
ATOM 597 N N . SER A 1 72 ? -8.647 3.807 31.862 1.00 70.25 72 SER A N 1
ATOM 598 C CA . SER A 1 72 ? -7.440 3.674 32.694 1.00 70.25 72 SER A CA 1
ATOM 599 C C . SER A 1 72 ? -7.172 4.930 33.512 1.00 70.25 72 SER A C 1
ATOM 601 O O . SER A 1 72 ? -6.830 4.788 34.706 1.00 70.25 72 SER A O 1
#